Protein AF-A0A534PLS1-F1 (afdb_monomer)

Structure (mmCIF, N/CA/C/O backbone):
data_AF-A0A534PLS1-F1
#
_entry.id   AF-A0A534PLS1-F1
#
loop_
_atom_site.group_PDB
_atom_site.id
_atom_site.type_symbol
_atom_site.label_atom_id
_atom_site.label_alt_id
_atom_site.label_comp_id
_atom_site.label_asym_id
_atom_site.label_entity_id
_atom_site.label_seq_id
_atom_site.pdbx_PDB_ins_code
_atom_site.Cartn_x
_atom_site.Cartn_y
_atom_site.Cartn_z
_atom_site.occupancy
_atom_site.B_iso_or_equiv
_atom_site.auth_seq_id
_atom_site.auth_comp_id
_atom_site.auth_asym_id
_atom_site.auth_atom_id
_atom_site.pdbx_PDB_model_num
ATOM 1 N N . MET A 1 1 ? 37.770 -7.645 -29.535 1.00 69.25 1 MET A N 1
ATOM 2 C CA . MET A 1 1 ? 37.169 -6.326 -29.236 1.00 69.25 1 MET A CA 1
ATOM 3 C C . MET A 1 1 ? 35.668 -6.517 -29.175 1.00 69.25 1 MET A C 1
ATOM 5 O O . MET A 1 1 ? 35.104 -6.938 -30.174 1.00 69.25 1 MET A O 1
ATOM 9 N N . ALA A 1 2 ? 35.036 -6.312 -28.017 1.00 66.81 2 ALA A N 1
ATOM 10 C CA . ALA A 1 2 ? 33.577 -6.352 -27.946 1.00 66.81 2 ALA A CA 1
ATOM 11 C C . ALA A 1 2 ? 33.008 -5.154 -28.723 1.00 66.81 2 ALA A C 1
ATOM 13 O O . ALA A 1 2 ? 33.488 -4.031 -28.556 1.00 66.81 2 A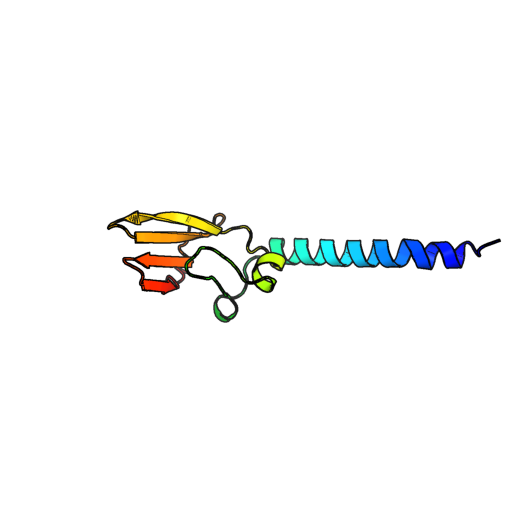LA A O 1
ATOM 14 N N . ASP A 1 3 ? 32.029 -5.400 -29.594 1.00 88.19 3 ASP A N 1
ATOM 15 C CA . ASP A 1 3 ? 31.369 -4.354 -30.374 1.00 88.19 3 ASP A CA 1
ATOM 16 C C . ASP A 1 3 ? 30.725 -3.337 -29.417 1.00 88.19 3 ASP A C 1
ATOM 18 O O . ASP A 1 3 ? 29.937 -3.690 -28.535 1.00 88.19 3 ASP A O 1
ATOM 22 N N . ARG A 1 4 ? 31.061 -2.054 -29.584 1.00 85.31 4 ARG A N 1
ATOM 23 C CA . ARG A 1 4 ? 30.526 -0.949 -28.775 1.00 85.31 4 ARG A CA 1
ATOM 24 C C . ARG A 1 4 ? 28.993 -0.930 -28.773 1.00 85.31 4 ARG A C 1
ATOM 26 O O . ARG A 1 4 ? 28.393 -0.560 -27.767 1.00 85.31 4 ARG A O 1
ATOM 33 N N . ARG A 1 5 ? 28.354 -1.337 -29.875 1.00 86.81 5 ARG A N 1
ATOM 34 C CA . ARG A 1 5 ? 26.892 -1.446 -29.986 1.00 86.81 5 ARG A CA 1
ATOM 35 C C . ARG A 1 5 ? 26.351 -2.565 -29.105 1.00 86.81 5 ARG A C 1
ATOM 37 O O . ARG A 1 5 ? 25.345 -2.369 -28.434 1.00 86.81 5 ARG A O 1
ATOM 44 N N . LEU A 1 6 ? 27.048 -3.699 -29.052 1.00 89.12 6 LEU A N 1
ATOM 45 C CA . LEU A 1 6 ? 26.678 -4.825 -28.200 1.00 89.12 6 LEU A CA 1
ATOM 46 C C . LEU A 1 6 ? 26.763 -4.444 -26.716 1.00 89.12 6 LEU A C 1
ATOM 48 O O . LEU A 1 6 ? 25.842 -4.729 -25.958 1.00 89.12 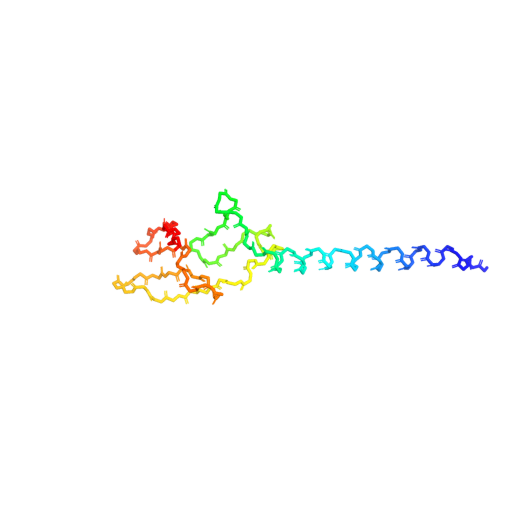6 LEU A O 1
ATOM 52 N N . LEU A 1 7 ? 27.815 -3.726 -26.313 1.00 88.31 7 LEU A N 1
ATOM 53 C CA . LEU A 1 7 ? 27.955 -3.228 -24.940 1.00 88.31 7 LEU A CA 1
ATOM 54 C C . LEU A 1 7 ? 26.845 -2.231 -24.571 1.00 88.31 7 LEU A C 1
ATOM 56 O O . LEU A 1 7 ? 26.286 -2.313 -23.480 1.00 88.31 7 LEU A O 1
ATOM 60 N N . LEU A 1 8 ? 26.471 -1.331 -25.486 1.00 87.50 8 LEU A N 1
ATOM 61 C CA . LEU A 1 8 ? 25.355 -0.404 -25.272 1.00 87.50 8 LEU A CA 1
ATOM 62 C C . LEU A 1 8 ? 24.018 -1.126 -25.099 1.00 87.50 8 LEU A C 1
ATOM 64 O O . LEU A 1 8 ? 23.210 -0.699 -24.284 1.00 87.50 8 LEU A O 1
ATOM 68 N N . VAL A 1 9 ? 23.783 -2.221 -25.819 1.00 90.25 9 VAL A N 1
ATOM 69 C CA . VAL A 1 9 ? 22.564 -3.017 -25.632 1.00 90.25 9 VAL A CA 1
ATOM 70 C C . VAL A 1 9 ? 22.608 -3.758 -24.298 1.00 90.25 9 VAL A C 1
ATOM 72 O O . VAL A 1 9 ? 21.657 -3.666 -23.531 1.00 90.25 9 VAL A O 1
ATOM 75 N N . ILE A 1 10 ? 23.716 -4.433 -23.978 1.00 91.69 10 ILE A N 1
ATOM 76 C CA . ILE A 1 10 ? 23.840 -5.243 -22.755 1.00 91.69 10 ILE A CA 1
ATOM 77 C C . ILE A 1 10 ? 23.713 -4.390 -21.492 1.00 91.69 10 ILE A C 1
ATOM 79 O O . ILE A 1 10 ? 23.073 -4.821 -20.540 1.00 91.69 10 ILE A O 1
ATOM 83 N N . PHE A 1 11 ? 24.295 -3.191 -21.470 1.00 90.81 11 PHE A N 1
ATOM 84 C CA . PHE A 1 11 ? 24.259 -2.331 -20.285 1.00 90.81 11 PHE A CA 1
ATOM 85 C C . PHE A 1 11 ? 23.160 -1.272 -20.347 1.00 90.81 11 PHE A C 1
ATOM 87 O O . PHE A 1 11 ? 22.511 -0.995 -19.342 1.00 90.81 11 PHE A O 1
ATOM 94 N N . GLY A 1 12 ? 22.909 -0.692 -21.518 1.00 90.19 12 GLY A N 1
ATOM 95 C CA . GLY A 1 12 ? 21.921 0.370 -21.681 1.00 90.19 12 GLY A CA 1
ATOM 96 C C . GLY A 1 12 ? 20.484 -0.135 -21.614 1.00 90.19 12 GLY A C 1
ATOM 97 O O . GLY A 1 12 ? 19.654 0.513 -20.980 1.00 90.19 12 GLY A O 1
ATOM 98 N N . LEU A 1 13 ? 20.180 -1.299 -22.203 1.00 90.94 13 LEU A N 1
ATOM 99 C CA . LEU A 1 13 ? 18.812 -1.824 -22.209 1.00 90.94 13 LEU A CA 1
ATOM 100 C C . LEU A 1 13 ? 18.308 -2.153 -20.790 1.00 90.94 13 LEU A C 1
ATOM 102 O O . LEU A 1 13 ? 17.215 -1.696 -20.456 1.00 90.94 13 LEU A O 1
ATOM 106 N N . PRO A 1 14 ? 19.061 -2.849 -19.913 1.00 91.50 14 PRO A N 1
ATOM 107 C CA . PRO A 1 14 ? 18.598 -3.113 -18.550 1.00 91.50 14 PRO A CA 1
ATOM 108 C C . PRO A 1 14 ? 18.423 -1.842 -17.719 1.00 91.50 14 PRO A C 1
ATOM 110 O O . PRO A 1 14 ? 17.433 -1.723 -17.004 1.00 91.50 14 PRO A O 1
ATOM 113 N N . ILE A 1 15 ? 19.338 -0.872 -17.840 1.00 91.81 15 ILE A N 1
ATOM 114 C CA . ILE A 1 15 ? 19.241 0.412 -17.127 1.00 91.81 15 ILE A CA 1
ATOM 115 C C . ILE A 1 15 ? 18.004 1.185 -17.589 1.00 91.81 15 ILE A C 1
ATOM 117 O O . ILE A 1 15 ? 17.266 1.727 -16.766 1.00 91.81 15 ILE A O 1
ATOM 121 N N . PHE A 1 16 ? 17.740 1.203 -18.896 1.00 91.12 16 PHE A N 1
ATOM 122 C CA . PHE A 1 16 ? 16.559 1.850 -19.456 1.00 91.12 16 PHE A CA 1
ATOM 123 C C . PHE A 1 16 ? 15.261 1.186 -18.977 1.00 91.12 16 PHE A C 1
ATOM 125 O O . PHE A 1 16 ? 14.356 1.872 -18.503 1.00 91.12 16 PHE A O 1
ATOM 132 N N . LEU A 1 17 ? 15.184 -0.148 -19.023 1.00 89.44 17 LEU A N 1
ATOM 133 C CA . LEU A 1 17 ? 14.028 -0.900 -18.526 1.00 89.44 17 LEU A CA 1
ATOM 134 C C . LEU A 1 17 ? 13.816 -0.698 -17.019 1.00 89.44 17 LEU A C 1
ATOM 136 O O . LEU A 1 17 ? 12.681 -0.522 -16.570 1.00 89.44 17 LEU A O 1
ATOM 140 N N . PHE A 1 18 ? 14.896 -0.660 -16.238 1.00 88.12 18 PHE A N 1
ATOM 141 C CA . PHE A 1 18 ? 14.845 -0.340 -14.814 1.00 88.12 18 PHE A CA 1
ATOM 142 C C . PHE A 1 18 ? 14.299 1.077 -14.577 1.00 88.12 18 PHE A C 1
ATOM 144 O O . PHE A 1 18 ? 13.384 1.257 -13.774 1.00 88.12 18 PHE A O 1
ATOM 151 N N . GLY A 1 19 ? 14.784 2.067 -15.333 1.00 88.31 19 GLY A N 1
ATOM 152 C CA . GLY A 1 19 ? 14.299 3.446 -15.277 1.00 88.31 19 GLY A CA 1
ATOM 153 C C . GLY A 1 19 ? 12.807 3.573 -15.603 1.00 88.31 19 GLY A C 1
ATOM 154 O O . GLY A 1 19 ? 12.078 4.237 -14.869 1.00 88.31 19 GLY A O 1
ATOM 155 N N . LEU A 1 20 ? 12.323 2.882 -16.641 1.00 84.50 20 LEU A N 1
ATOM 156 C CA . LEU A 1 20 ? 10.895 2.844 -16.982 1.00 84.50 20 LEU A CA 1
ATOM 157 C C . LEU A 1 20 ? 10.045 2.208 -15.875 1.00 84.50 20 LEU A C 1
ATOM 159 O O . LEU A 1 20 ? 8.958 2.698 -15.565 1.00 84.50 20 LEU A O 1
ATOM 163 N N . SER A 1 21 ? 10.548 1.144 -15.250 1.00 76.38 21 SER A N 1
ATOM 164 C CA . SER A 1 21 ? 9.873 0.460 -14.142 1.00 76.38 21 SER A CA 1
ATOM 165 C C . SER A 1 21 ? 9.744 1.378 -12.923 1.00 76.38 21 SER A C 1
ATOM 167 O O . SER A 1 21 ? 8.661 1.509 -12.350 1.00 76.38 21 SER A O 1
ATOM 169 N N . ALA A 1 22 ? 10.828 2.077 -12.571 1.00 74.62 22 ALA A N 1
ATOM 170 C CA . ALA A 1 22 ? 10.841 3.058 -11.492 1.00 74.62 22 ALA A CA 1
ATOM 171 C C . ALA A 1 22 ? 9.908 4.244 -11.789 1.00 74.62 22 ALA A C 1
ATOM 173 O O . ALA A 1 22 ? 9.107 4.624 -10.937 1.00 74.62 22 ALA A O 1
ATOM 174 N N . ALA A 1 23 ? 9.936 4.780 -13.014 1.00 75.88 23 ALA A N 1
ATOM 175 C CA . ALA A 1 23 ? 9.036 5.851 -13.438 1.00 75.88 23 ALA A CA 1
ATOM 176 C C . ALA A 1 23 ? 7.564 5.427 -13.355 1.00 75.88 23 ALA A C 1
ATOM 178 O O . ALA A 1 23 ? 6.724 6.202 -12.900 1.00 75.88 23 ALA A O 1
ATOM 179 N N . ARG A 1 24 ? 7.241 4.181 -13.726 1.00 70.62 24 ARG A N 1
ATOM 180 C CA . ARG A 1 24 ? 5.880 3.652 -13.614 1.00 70.62 24 ARG A CA 1
ATOM 181 C C . ARG A 1 24 ? 5.442 3.490 -12.159 1.00 70.62 24 ARG A C 1
ATOM 183 O O . ARG A 1 24 ? 4.297 3.806 -11.852 1.00 70.62 24 ARG A O 1
ATOM 190 N N . ALA A 1 25 ? 6.332 3.051 -11.271 1.00 65.81 25 ALA A N 1
ATOM 191 C CA . ALA A 1 25 ? 6.058 2.978 -9.836 1.00 65.81 25 ALA A CA 1
ATOM 192 C C . ALA A 1 25 ? 5.795 4.371 -9.237 1.00 65.81 25 ALA A C 1
ATOM 194 O O . ALA A 1 25 ? 4.805 4.562 -8.534 1.00 65.81 25 ALA A O 1
ATOM 195 N N . VAL A 1 26 ? 6.615 5.369 -9.589 1.00 66.19 26 VAL A N 1
ATOM 196 C CA . VAL A 1 26 ? 6.410 6.771 -9.184 1.00 66.19 26 VAL A CA 1
ATOM 197 C C . VAL A 1 26 ? 5.097 7.315 -9.741 1.00 66.19 26 VAL A C 1
ATOM 199 O O . VAL A 1 26 ? 4.332 7.936 -9.012 1.00 66.19 26 VAL A O 1
ATOM 202 N N . GLN A 1 27 ? 4.795 7.039 -11.008 1.00 68.38 27 GLN A N 1
ATOM 203 C CA . GLN A 1 27 ? 3.545 7.440 -11.643 1.00 68.38 27 GLN A CA 1
ATOM 204 C C . GLN A 1 27 ? 2.328 6.820 -10.935 1.00 68.38 27 GLN A C 1
ATOM 206 O O . GLN A 1 27 ? 1.343 7.511 -10.700 1.00 68.38 27 GLN A O 1
ATOM 211 N N . LEU A 1 28 ? 2.384 5.538 -10.564 1.00 62.09 28 LEU A N 1
ATOM 212 C CA . LEU A 1 28 ? 1.315 4.870 -9.815 1.00 62.09 28 LEU A CA 1
ATOM 213 C C . LEU A 1 28 ? 1.151 5.465 -8.410 1.00 62.09 28 LEU A C 1
ATOM 215 O O . LEU A 1 28 ? 0.028 5.730 -7.992 1.00 62.09 28 LEU A O 1
ATOM 219 N N . ALA A 1 29 ? 2.257 5.759 -7.724 1.00 58.84 29 ALA A N 1
ATOM 220 C CA . ALA A 1 29 ? 2.232 6.442 -6.434 1.00 58.84 29 ALA A CA 1
ATOM 221 C C . ALA A 1 29 ? 1.709 7.892 -6.527 1.00 58.84 29 ALA A C 1
ATOM 223 O O . ALA A 1 29 ? 1.102 8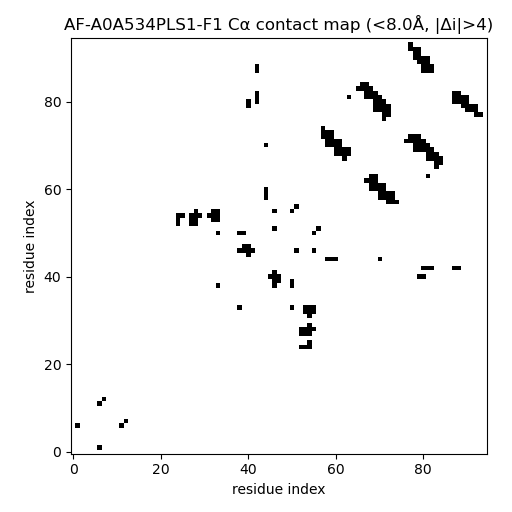.390 -5.575 1.00 58.84 29 ALA A O 1
ATOM 224 N N . ALA A 1 30 ? 1.933 8.568 -7.660 1.00 56.97 30 ALA A N 1
ATOM 225 C CA . ALA A 1 30 ? 1.503 9.942 -7.913 1.00 56.97 30 ALA A CA 1
ATOM 226 C C . ALA A 1 30 ? 0.032 10.049 -8.341 1.00 56.97 30 ALA A C 1
ATOM 228 O O . ALA A 1 30 ? -0.656 10.960 -7.892 1.00 56.97 30 ALA A O 1
ATOM 229 N N . HIS A 1 31 ? -0.464 9.128 -9.176 1.00 60.53 31 HIS A N 1
ATOM 230 C CA . HIS A 1 31 ? -1.864 9.140 -9.624 1.00 60.53 31 HIS A CA 1
ATOM 231 C C . HIS A 1 31 ? -2.858 8.682 -8.568 1.00 60.53 31 HIS A C 1
ATOM 233 O O . HIS A 1 31 ? -4.051 8.863 -8.776 1.00 60.53 31 HIS A O 1
ATOM 239 N N . GLY A 1 32 ? -2.366 8.189 -7.433 1.00 56.69 32 GLY A N 1
ATOM 240 C CA . GLY A 1 32 ? -3.169 8.064 -6.237 1.00 56.69 32 GLY A CA 1
ATOM 241 C C . GLY A 1 32 ? -4.117 6.876 -6.291 1.00 56.69 32 GLY A C 1
ATOM 242 O O . GLY A 1 32 ? -4.981 6.753 -7.148 1.00 56.69 32 GLY A O 1
ATOM 243 N N . GLU A 1 33 ? -3.961 6.049 -5.271 1.00 59.25 33 GLU A N 1
ATOM 244 C CA . GLU A 1 33 ? -4.965 5.123 -4.772 1.00 59.25 33 GLU A CA 1
ATOM 245 C C . GLU A 1 33 ? -5.246 3.894 -5.640 1.00 59.25 33 GLU A C 1
ATOM 247 O O . GLU A 1 33 ? -5.853 3.909 -6.709 1.00 59.25 33 GLU A O 1
ATOM 252 N N . VAL A 1 34 ? -4.851 2.753 -5.079 1.00 60.25 34 VAL A N 1
ATOM 253 C CA . VAL A 1 34 ? -5.417 1.464 -5.457 1.00 60.25 34 VAL A CA 1
ATOM 254 C C . VAL A 1 34 ? -6.941 1.548 -5.295 1.00 60.25 34 VAL A C 1
ATOM 256 O O . VAL A 1 34 ? -7.399 1.914 -4.206 1.00 60.25 34 VAL A O 1
ATOM 259 N N . PRO A 1 35 ? -7.723 1.218 -6.344 1.00 61.22 35 PRO A N 1
ATOM 260 C CA . PRO A 1 35 ? -9.176 1.227 -6.271 1.00 61.22 35 PRO A CA 1
ATOM 261 C C . PRO A 1 35 ? -9.664 0.412 -5.071 1.00 61.22 35 PRO A C 1
ATOM 263 O O . PRO A 1 35 ? -9.113 -0.662 -4.831 1.00 61.22 35 PRO A O 1
ATOM 266 N N . PRO A 1 36 ? -10.716 0.842 -4.355 1.00 61.44 36 PRO A N 1
ATOM 267 C CA . PRO A 1 36 ? -11.178 0.168 -3.139 1.00 61.44 36 PRO A CA 1
ATOM 268 C C . PRO A 1 36 ? -11.468 -1.325 -3.324 1.00 61.44 36 PRO A C 1
ATOM 270 O O . PRO A 1 36 ? -11.173 -2.122 -2.445 1.00 61.44 36 PRO A O 1
ATOM 273 N N . ALA A 1 37 ? -11.991 -1.709 -4.491 1.00 61.53 37 ALA A N 1
ATOM 274 C CA . ALA A 1 37 ? -12.284 -3.100 -4.838 1.00 61.53 37 ALA A CA 1
ATOM 275 C C . ALA A 1 37 ? -11.031 -3.972 -5.056 1.00 61.53 37 ALA A C 1
ATOM 277 O O . ALA A 1 37 ? -11.129 -5.193 -5.077 1.00 61.53 37 ALA A O 1
ATOM 278 N N . LEU A 1 38 ? -9.869 -3.348 -5.257 1.00 57.56 38 LEU A N 1
ATOM 279 C CA . LEU A 1 38 ? -8.575 -4.002 -5.460 1.00 57.56 38 LEU A CA 1
ATOM 280 C C . LEU A 1 38 ? -7.640 -3.810 -4.260 1.00 57.56 38 LEU A C 1
ATOM 282 O O . LEU A 1 38 ? -6.467 -4.178 -4.342 1.00 57.56 38 LEU A O 1
ATOM 286 N N . ARG A 1 39 ? -8.142 -3.202 -3.180 1.00 65.00 39 ARG A N 1
ATOM 287 C CA . ARG A 1 39 ? -7.404 -3.056 -1.932 1.00 65.00 39 ARG A CA 1
ATOM 288 C C . ARG A 1 39 ? -7.369 -4.383 -1.204 1.00 65.00 39 ARG A C 1
ATOM 290 O O . ARG A 1 39 ? -8.404 -4.994 -0.956 1.00 65.00 39 ARG A O 1
ATOM 297 N N . ASP A 1 40 ? -6.167 -4.775 -0.827 1.00 66.12 40 ASP A N 1
ATOM 298 C CA . ASP A 1 40 ? -5.886 -5.966 -0.044 1.00 66.12 40 ASP A CA 1
ATOM 299 C C . ASP A 1 40 ? -5.089 -5.530 1.189 1.00 66.12 40 ASP A C 1
ATOM 301 O O . ASP A 1 40 ? -3.872 -5.724 1.304 1.00 66.12 40 ASP A O 1
ATOM 305 N N . LEU A 1 41 ? -5.798 -4.822 2.076 1.00 68.38 41 LEU A N 1
ATOM 306 C CA . LEU A 1 41 ? -5.302 -4.427 3.387 1.00 68.38 41 LEU A CA 1
ATOM 307 C C . LEU A 1 41 ? -5.618 -5.516 4.396 1.00 68.38 41 LEU A C 1
ATOM 309 O O . LEU A 1 41 ? -6.770 -5.736 4.773 1.00 68.38 41 LEU A O 1
ATOM 313 N N . ASN A 1 42 ? -4.560 -6.130 4.905 1.00 68.69 42 ASN A N 1
ATOM 314 C CA . ASN A 1 42 ? -4.663 -7.016 6.044 1.00 68.69 42 ASN A CA 1
ATOM 315 C C . ASN A 1 42 ? -4.912 -6.214 7.325 1.00 68.69 42 ASN A C 1
ATOM 317 O O . ASN A 1 42 ? -4.463 -5.078 7.498 1.00 68.69 42 ASN A O 1
ATOM 321 N N . CYS A 1 43 ? -5.534 -6.879 8.288 1.00 66.88 43 CYS A N 1
ATOM 322 C CA . CYS A 1 43 ? -5.861 -6.377 9.628 1.00 66.88 43 CYS A CA 1
ATOM 323 C C . CYS A 1 43 ? -4.645 -6.046 10.510 1.00 66.88 43 CYS A C 1
ATOM 325 O O . CYS A 1 43 ? -4.787 -5.616 11.659 1.00 66.88 43 CYS A O 1
ATOM 327 N N . ASP A 1 44 ? -3.456 -6.251 9.952 1.00 62.75 44 ASP A N 1
ATOM 328 C CA . ASP A 1 44 ? -2.152 -6.030 10.558 1.00 62.75 44 ASP A CA 1
ATOM 329 C C . ASP A 1 44 ? -1.476 -4.765 10.001 1.00 62.75 44 ASP A C 1
ATOM 331 O O . ASP A 1 44 ? -0.326 -4.483 10.329 1.00 62.75 44 ASP A O 1
ATOM 335 N N . GLY A 1 45 ? -2.148 -4.030 9.107 1.00 61.06 45 GLY A N 1
ATOM 336 C CA . GLY A 1 45 ? -1.578 -2.867 8.417 1.00 61.06 45 GLY A CA 1
ATOM 337 C C . GLY A 1 45 ? -0.651 -3.240 7.263 1.00 61.06 45 GLY A C 1
ATOM 338 O O . GLY A 1 45 ? 0.076 -2.388 6.760 1.00 61.06 45 GLY A O 1
ATOM 339 N N . LYS A 1 46 ? -0.656 -4.511 6.847 1.00 64.75 46 LYS A N 1
ATOM 340 C CA . LYS A 1 46 ? 0.139 -5.005 5.721 1.00 64.75 46 LYS A CA 1
ATOM 341 C C . LYS A 1 46 ? -0.676 -4.946 4.441 1.00 64.75 46 LYS A C 1
ATOM 343 O O . LYS A 1 46 ? -1.810 -5.414 4.410 1.00 64.75 46 LYS A O 1
ATOM 348 N N . VAL A 1 47 ? -0.057 -4.433 3.391 1.00 67.62 47 VAL A N 1
ATOM 349 C CA . VAL A 1 47 ? -0.616 -4.379 2.041 1.00 67.62 47 VAL A CA 1
ATOM 350 C C . VAL A 1 47 ? -0.057 -5.521 1.195 1.00 67.62 47 VAL A C 1
ATOM 352 O O . VAL A 1 47 ? 1.072 -5.968 1.425 1.00 67.62 47 VAL A O 1
ATOM 355 N N . SER A 1 48 ? -0.815 -5.990 0.204 1.00 68.31 48 SER A N 1
ATOM 356 C CA . SER A 1 48 ? -0.273 -6.900 -0.813 1.00 68.31 48 SER A CA 1
ATOM 357 C C . SER A 1 48 ? 0.919 -6.268 -1.549 1.00 68.31 48 SER A C 1
ATOM 359 O O . SER A 1 48 ? 1.052 -5.044 -1.628 1.00 68.31 48 SER A O 1
ATOM 361 N N . ALA A 1 49 ? 1.782 -7.091 -2.154 1.00 65.38 49 ALA A N 1
ATOM 362 C CA . ALA A 1 49 ? 2.903 -6.591 -2.959 1.00 65.38 49 ALA A CA 1
ATOM 363 C C . ALA A 1 49 ? 2.436 -5.664 -4.101 1.00 65.38 49 ALA A C 1
ATOM 365 O O . ALA A 1 49 ? 3.125 -4.710 -4.459 1.00 65.38 49 ALA A O 1
ATOM 366 N N . VAL A 1 50 ? 1.240 -5.917 -4.641 1.00 64.06 50 VAL A N 1
ATOM 367 C CA . VAL A 1 50 ? 0.619 -5.106 -5.697 1.00 64.06 50 VAL A CA 1
ATOM 368 C C . VAL A 1 50 ? 0.241 -3.720 -5.181 1.00 64.06 50 VAL A C 1
ATOM 370 O O . VAL A 1 50 ? 0.468 -2.727 -5.871 1.00 64.06 50 VAL A O 1
ATOM 373 N N . GLU A 1 51 ? -0.317 -3.642 -3.977 1.00 67.19 51 GLU A N 1
ATOM 374 C CA . GLU A 1 51 ? -0.690 -2.376 -3.354 1.00 67.19 51 GLU A CA 1
ATOM 375 C C . GLU A 1 51 ? 0.548 -1.605 -2.881 1.00 67.19 51 GLU A C 1
ATOM 377 O O . GLU A 1 51 ? 0.632 -0.400 -3.109 1.00 67.19 51 GLU A O 1
ATOM 382 N N . TRP A 1 52 ? 1.583 -2.296 -2.394 1.00 67.12 52 TRP A N 1
ATOM 383 C CA . TRP A 1 52 ? 2.889 -1.702 -2.088 1.00 67.12 52 TRP A CA 1
ATOM 384 C C . TRP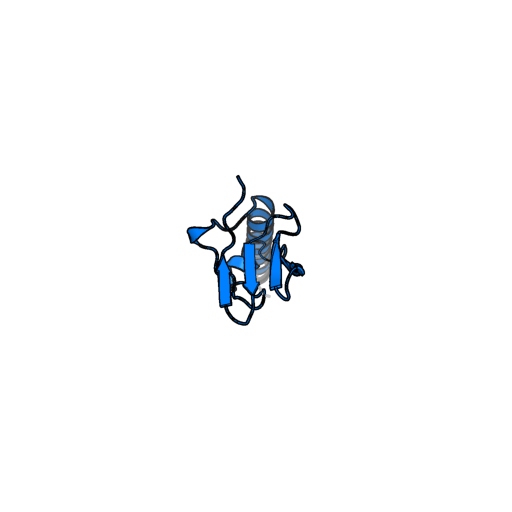 A 1 52 ? 3.536 -1.033 -3.314 1.00 67.12 52 TRP A C 1
ATOM 386 O O . TRP A 1 52 ? 3.911 0.138 -3.261 1.00 67.12 52 TRP A O 1
ATOM 396 N N . LEU A 1 53 ? 3.577 -1.734 -4.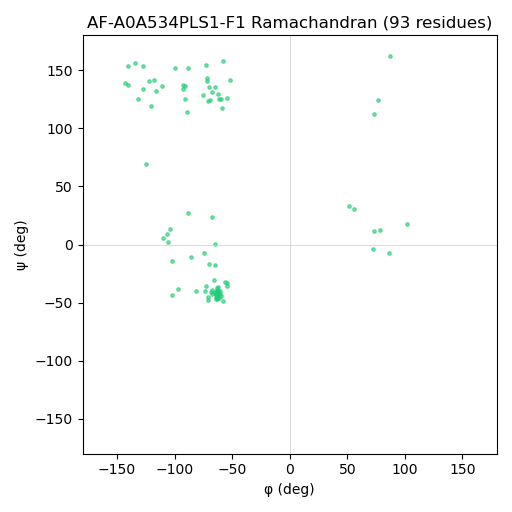455 1.00 60.69 53 LEU A N 1
ATOM 397 C CA . LEU A 1 53 ? 4.118 -1.226 -5.727 1.00 60.69 53 LEU A CA 1
ATOM 398 C C . LEU A 1 53 ? 3.320 -0.053 -6.320 1.00 60.69 53 LEU A C 1
ATOM 400 O O . LEU A 1 53 ? 3.823 0.658 -7.189 1.00 60.69 53 LEU A O 1
ATOM 404 N N . ARG A 1 54 ? 2.075 0.145 -5.875 1.00 63.41 54 ARG A N 1
ATOM 405 C CA . ARG A 1 54 ? 1.162 1.190 -6.359 1.00 63.41 54 ARG A CA 1
ATOM 406 C C . ARG A 1 54 ? 1.014 2.372 -5.403 1.00 63.41 54 ARG A C 1
ATOM 408 O O . ARG A 1 54 ? 0.129 3.196 -5.600 1.00 63.41 54 ARG A O 1
ATOM 415 N N . GLY A 1 55 ? 1.885 2.480 -4.399 1.00 56.66 55 GLY A N 1
ATOM 416 C CA . GLY A 1 55 ? 1.868 3.589 -3.442 1.00 56.66 55 GLY A CA 1
ATOM 417 C C . GLY A 1 55 ? 1.246 3.252 -2.086 1.00 56.66 55 GLY A C 1
ATOM 418 O O . GLY A 1 55 ? 0.951 4.160 -1.317 1.00 56.66 55 GLY A O 1
ATOM 419 N N . GLY A 1 56 ? 1.102 1.968 -1.741 1.00 57.81 56 GLY A N 1
ATOM 420 C CA . GLY A 1 56 ? 0.626 1.478 -0.439 1.00 57.81 56 GLY A CA 1
ATOM 421 C C . GLY A 1 56 ? 1.571 1.739 0.743 1.00 57.81 56 GLY A C 1
ATOM 422 O O . GLY A 1 56 ? 1.527 1.029 1.740 1.00 57.81 56 GLY A O 1
ATOM 423 N N . ILE A 1 57 ? 2.442 2.743 0.630 1.00 57.53 57 ILE A N 1
ATOM 424 C CA . ILE A 1 57 ? 3.346 3.226 1.683 1.00 57.53 57 ILE A CA 1
ATOM 425 C C . ILE A 1 57 ? 2.625 4.261 2.575 1.00 57.53 57 ILE A C 1
ATOM 427 O O . ILE A 1 57 ? 3.094 4.595 3.660 1.00 57.53 57 ILE A O 1
ATOM 431 N N . ASP A 1 58 ? 1.440 4.727 2.169 1.00 68.69 58 ASP A N 1
ATOM 432 C CA . ASP A 1 58 ? 0.688 5.785 2.850 1.00 68.69 58 ASP A CA 1
ATOM 433 C C . ASP A 1 58 ? -0.255 5.274 3.959 1.00 68.69 58 ASP A C 1
ATOM 435 O O . ASP A 1 58 ? -1.250 5.930 4.249 1.00 68.69 58 ASP A O 1
ATOM 439 N N . PHE A 1 59 ? 0.017 4.139 4.610 1.00 71.12 59 PHE A N 1
ATOM 440 C CA . PHE A 1 59 ? -0.829 3.627 5.699 1.00 71.12 59 PHE A CA 1
ATOM 441 C C . PHE A 1 59 ? -0.140 3.699 7.053 1.00 71.12 59 PHE A C 1
ATOM 443 O O . PHE A 1 59 ? 1.025 3.333 7.203 1.00 71.12 59 PHE A O 1
ATOM 450 N N . ARG A 1 60 ? -0.880 4.135 8.073 1.00 75.81 60 ARG A N 1
ATOM 451 C CA . ARG A 1 60 ? -0.426 4.111 9.467 1.00 75.81 60 ARG A CA 1
ATOM 452 C C . ARG A 1 60 ? -1.510 3.573 10.381 1.00 75.81 60 ARG A C 1
ATOM 454 O O . ARG A 1 60 ? -2.690 3.643 10.068 1.00 75.81 60 ARG A O 1
ATOM 461 N N . LEU A 1 61 ? -1.083 3.058 11.528 1.00 79.75 61 LEU A N 1
ATOM 462 C CA . LEU A 1 61 ? -1.957 2.633 12.615 1.00 79.75 61 LEU A CA 1
ATOM 463 C C . LEU A 1 61 ? -2.143 3.792 13.599 1.00 79.75 61 LEU A C 1
ATOM 465 O O . LEU A 1 61 ? -1.175 4.475 13.942 1.00 79.75 61 LEU A O 1
ATOM 469 N N . ARG A 1 62 ? -3.370 4.006 14.072 1.00 84.62 62 ARG A N 1
ATOM 470 C CA . ARG A 1 62 ? -3.669 4.883 15.213 1.00 84.62 62 ARG A CA 1
ATOM 471 C C . ARG A 1 62 ? -4.754 4.267 16.104 1.00 84.62 62 ARG A C 1
ATOM 473 O O . ARG A 1 62 ? -5.548 3.463 15.618 1.00 84.62 62 ARG A O 1
ATOM 480 N N . PRO A 1 63 ? -4.794 4.592 17.405 1.00 85.12 63 PRO A N 1
ATOM 481 C CA . PRO A 1 63 ? -5.894 4.176 18.271 1.00 85.12 63 PRO A CA 1
ATOM 482 C C . PRO A 1 63 ? -7.208 4.839 17.829 1.00 85.12 63 PRO A C 1
ATOM 484 O O . PRO A 1 63 ? -7.224 6.037 17.554 1.00 85.12 63 PRO A O 1
ATOM 487 N N . ALA A 1 64 ? -8.297 4.067 17.781 1.00 80.00 64 ALA A N 1
ATOM 488 C CA . ALA A 1 64 ? -9.622 4.516 17.328 1.00 80.00 64 ALA A CA 1
ATOM 489 C C . ALA A 1 64 ? -10.643 4.692 18.479 1.00 80.00 64 ALA A C 1
ATOM 491 O O . ALA A 1 64 ? -11.823 4.915 18.231 1.00 80.00 64 ALA A O 1
ATOM 492 N N . GLY A 1 65 ? -10.192 4.606 19.738 1.00 78.25 65 GLY A N 1
ATOM 493 C CA . GLY A 1 65 ? -11.061 4.588 20.925 1.00 78.25 65 GLY A CA 1
ATOM 494 C C . GLY A 1 65 ? -11.537 3.175 21.288 1.00 78.25 65 GLY A C 1
ATOM 495 O O . GLY A 1 65 ? -11.398 2.254 20.493 1.00 78.25 65 GLY A O 1
ATOM 496 N N . GLU A 1 66 ? -12.020 2.979 22.520 1.00 81.88 66 GLU A N 1
ATOM 497 C CA . GLU A 1 66 ? -12.613 1.711 23.013 1.00 81.88 66 GLU A CA 1
ATOM 498 C C . GLU A 1 66 ? -11.767 0.434 22.796 1.00 81.88 66 GLU A C 1
ATOM 500 O O . GLU A 1 66 ? -12.285 -0.658 22.573 1.00 81.88 66 GLU A O 1
ATOM 505 N N . GLY A 1 67 ? -10.435 0.550 22.848 1.00 81.50 67 GLY A N 1
ATOM 506 C CA . GLY A 1 67 ? -9.534 -0.587 22.604 1.00 81.50 67 GLY A CA 1
ATOM 507 C C . GLY A 1 67 ? -9.437 -1.008 21.131 1.00 81.50 67 GLY A C 1
ATOM 508 O O . GLY A 1 67 ? -8.867 -2.056 20.824 1.00 81.50 67 GLY A O 1
ATOM 509 N N . CYS A 1 68 ? -9.964 -0.194 20.217 1.00 84.00 68 CYS A N 1
ATOM 510 C CA . CYS A 1 68 ? -9.841 -0.377 18.782 1.00 84.00 68 CYS A CA 1
ATOM 511 C C . CYS A 1 68 ? -8.581 0.299 18.221 1.00 84.00 68 CYS A C 1
ATOM 513 O O . CYS A 1 68 ? -8.102 1.325 18.715 1.00 84.00 68 CYS A O 1
ATOM 515 N N . GLN A 1 69 ? -8.071 -0.263 17.131 1.00 85.31 69 GLN A N 1
ATOM 516 C CA . GLN A 1 69 ? -7.030 0.318 16.290 1.00 85.31 69 GLN A CA 1
ATOM 517 C C . GLN A 1 69 ? -7.601 0.548 14.898 1.00 85.31 69 GLN A C 1
ATOM 519 O O . GLN A 1 69 ? -8.348 -0.285 14.392 1.00 85.31 69 GLN A O 1
ATOM 524 N N . GLU A 1 70 ? -7.230 1.645 14.256 1.00 84.75 70 GLU A N 1
ATOM 525 C CA . GLU A 1 70 ? -7.555 1.871 12.856 1.00 84.75 70 GLU A CA 1
ATOM 526 C C . GLU A 1 70 ? -6.302 2.086 12.020 1.00 84.75 70 GLU A C 1
ATOM 528 O O . GLU A 1 70 ? -5.337 2.731 12.436 1.00 84.75 70 GLU A O 1
ATOM 533 N N . ILE A 1 71 ? -6.331 1.513 10.824 1.00 81.12 71 ILE A N 1
ATOM 534 C CA . ILE A 1 71 ? -5.368 1.774 9.767 1.00 81.12 71 ILE A CA 1
ATOM 535 C C . ILE A 1 71 ? -5.954 2.912 8.946 1.00 81.12 71 ILE A C 1
ATOM 537 O O . ILE A 1 71 ? -7.085 2.800 8.476 1.00 81.12 71 ILE A O 1
ATOM 541 N N . TYR A 1 72 ? -5.208 3.995 8.775 1.00 79.75 72 TYR A N 1
ATOM 542 C CA . TYR A 1 72 ? -5.658 5.190 8.072 1.00 79.75 72 TYR A CA 1
ATOM 543 C C . TYR A 1 72 ? -4.666 5.603 6.986 1.00 79.75 72 TYR A C 1
ATOM 545 O O . TYR A 1 72 ? -3.466 5.328 7.074 1.00 79.75 72 TYR A O 1
ATOM 553 N N . PHE A 1 73 ? -5.185 6.292 5.974 1.00 77.00 73 PHE A N 1
ATOM 554 C CA . PHE A 1 73 ? -4.395 6.931 4.931 1.00 77.00 73 PHE A CA 1
ATOM 555 C C . PHE A 1 73 ? -3.660 8.138 5.498 1.00 77.00 73 PHE A C 1
ATOM 557 O O . PHE A 1 73 ? -4.284 9.075 5.986 1.00 77.00 73 PHE A O 1
ATOM 564 N N . VAL A 1 74 ? -2.340 8.173 5.380 1.00 75.81 74 VAL A N 1
ATOM 565 C CA . VAL A 1 74 ? -1.514 9.300 5.825 1.00 75.81 74 VAL A CA 1
ATOM 566 C C . VAL A 1 74 ? -1.848 10.565 5.039 1.00 75.81 74 VAL A C 1
ATOM 568 O O . VAL A 1 74 ? -1.896 11.642 5.624 1.00 75.81 74 VA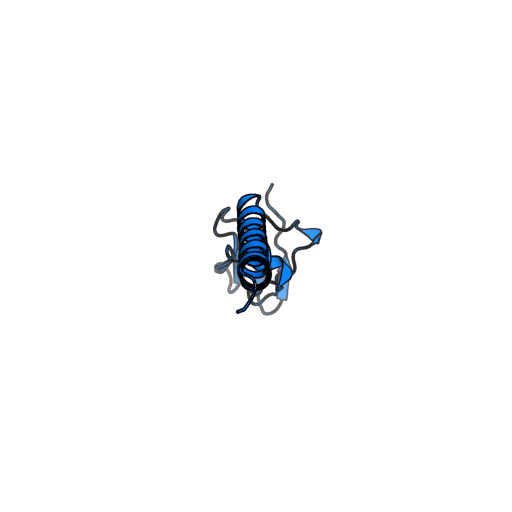L A O 1
ATOM 571 N N . LYS A 1 75 ? -2.125 10.438 3.735 1.00 72.44 75 LYS A N 1
ATOM 572 C CA . LYS A 1 75 ? -2.453 11.582 2.872 1.00 72.44 75 LYS A CA 1
ATOM 573 C C . LYS A 1 75 ? -3.823 12.192 3.163 1.00 72.44 75 LYS A C 1
ATOM 575 O O . LYS A 1 75 ? -3.932 13.410 3.215 1.00 72.44 75 LYS A O 1
ATOM 580 N N . THR A 1 76 ? -4.859 11.370 3.326 1.00 74.06 76 THR A N 1
ATOM 581 C CA . THR A 1 76 ? -6.250 11.854 3.446 1.00 74.06 76 THR A CA 1
ATOM 582 C C . THR A 1 76 ? -6.764 11.851 4.885 1.00 74.06 76 THR A C 1
ATOM 584 O O . THR A 1 76 ? -7.796 12.445 5.177 1.00 74.06 76 THR A O 1
ATOM 587 N N . GLY A 1 77 ? -6.077 11.172 5.807 1.00 77.50 77 GLY A N 1
ATOM 588 C CA . GLY A 1 77 ? -6.515 10.981 7.191 1.00 77.50 77 GLY A CA 1
ATOM 589 C C . GLY A 1 77 ? -7.691 10.011 7.357 1.00 77.50 77 GLY A C 1
ATOM 590 O O . GLY A 1 77 ? -8.084 9.735 8.498 1.00 77.50 77 GLY A O 1
ATOM 591 N N . ALA A 1 78 ? -8.244 9.498 6.252 1.00 77.75 78 ALA A N 1
ATOM 592 C CA . ALA A 1 78 ? -9.404 8.619 6.239 1.00 77.75 78 ALA A CA 1
ATOM 593 C C . ALA A 1 78 ? -9.057 7.227 6.775 1.00 77.75 78 ALA A C 1
ATOM 595 O O . ALA A 1 78 ? -7.968 6.705 6.531 1.00 77.75 78 ALA A O 1
ATOM 596 N N . ALA A 1 79 ? -9.993 6.615 7.496 1.00 80.56 79 ALA A N 1
ATOM 597 C CA . ALA A 1 79 ? -9.851 5.235 7.934 1.00 80.56 79 ALA A CA 1
ATOM 598 C C . ALA A 1 79 ? -9.966 4.289 6.728 1.00 80.56 79 ALA A C 1
ATOM 600 O O . ALA A 1 79 ? -10.840 4.449 5.878 1.00 80.56 79 ALA A O 1
ATOM 601 N N . ALA A 1 80 ? -9.076 3.305 6.664 1.00 77.62 80 ALA A N 1
ATOM 602 C CA . ALA A 1 80 ? -9.074 2.221 5.689 1.00 77.62 80 ALA A CA 1
ATOM 603 C C . ALA A 1 80 ? -9.624 0.930 6.308 1.00 77.62 80 ALA A C 1
ATOM 605 O O . ALA A 1 80 ? -10.428 0.232 5.697 1.00 77.62 80 ALA A O 1
ATOM 606 N N . VAL A 1 81 ? -9.209 0.621 7.538 1.00 79.62 81 VAL A N 1
ATO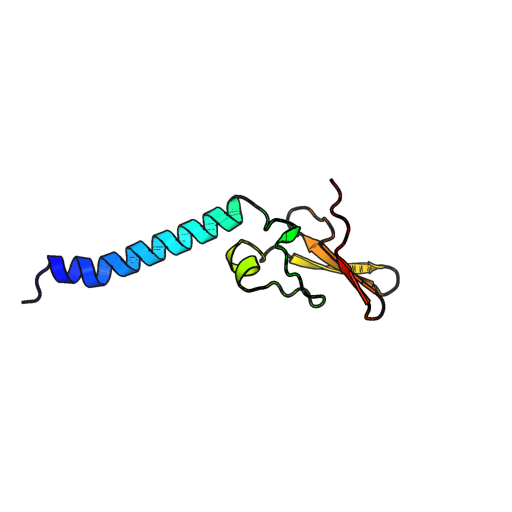M 607 C CA . VAL A 1 81 ? -9.595 -0.587 8.279 1.00 79.62 81 VAL A CA 1
ATOM 608 C C . VAL A 1 81 ? -9.740 -0.230 9.751 1.00 79.62 81 VAL A C 1
ATOM 610 O O . VAL A 1 81 ? -8.899 0.481 10.292 1.00 79.62 81 VAL A O 1
ATOM 613 N N . VAL A 1 82 ? -10.762 -0.767 10.412 1.00 83.38 82 VAL A N 1
ATOM 614 C CA . VAL A 1 82 ? -10.939 -0.691 11.866 1.00 83.38 82 VAL A CA 1
ATOM 615 C C . VAL A 1 82 ? -10.864 -2.097 12.450 1.00 83.38 82 VAL A C 1
ATOM 617 O O . VAL A 1 82 ? -11.511 -3.030 11.967 1.00 83.38 82 VAL A O 1
ATOM 620 N N . ARG A 1 83 ? -10.069 -2.244 13.507 1.00 82.69 83 ARG A N 1
ATOM 621 C CA . ARG A 1 83 ? -9.861 -3.479 14.253 1.00 82.69 83 ARG A CA 1
ATOM 622 C C . ARG A 1 83 ? -10.270 -3.279 15.707 1.00 82.69 83 ARG A C 1
ATOM 624 O O . ARG A 1 83 ? -9.658 -2.490 16.416 1.00 82.69 83 ARG A O 1
ATOM 631 N N . CYS A 1 84 ? -11.245 -4.053 16.165 1.00 83.62 84 CYS A N 1
ATOM 632 C CA . CYS A 1 84 ? -11.755 -4.033 17.535 1.00 83.62 84 CYS A CA 1
ATOM 633 C C . CYS A 1 84 ? -11.835 -5.468 18.065 1.00 83.62 84 CYS A C 1
ATOM 635 O O . CYS A 1 84 ? -12.450 -6.314 17.420 1.00 83.62 84 CYS A O 1
ATOM 637 N N . GLY A 1 85 ? -11.218 -5.771 19.212 1.00 75.62 85 GLY A N 1
ATOM 638 C CA . GLY A 1 85 ? -11.398 -7.068 19.889 1.00 75.62 85 GLY A CA 1
ATOM 639 C C . GLY A 1 85 ? -11.092 -8.315 19.040 1.00 75.62 85 GLY A C 1
ATOM 640 O O . GLY A 1 85 ? -11.732 -9.343 19.217 1.00 75.62 85 GLY A O 1
ATOM 641 N N . GLY A 1 86 ? -10.164 -8.222 18.078 1.00 70.44 86 GLY A N 1
ATOM 642 C CA . GLY A 1 86 ? -9.830 -9.317 17.150 1.00 70.44 86 GLY A CA 1
ATOM 643 C C . GLY A 1 86 ? -10.705 -9.392 15.891 1.00 70.44 86 GLY A C 1
ATOM 644 O O . GLY A 1 86 ? -10.376 -10.131 14.969 1.00 70.44 86 GLY A O 1
ATOM 645 N N . VAL A 1 87 ? -11.761 -8.581 15.802 1.00 75.44 87 VAL A N 1
ATOM 646 C CA . VAL A 1 87 ? -12.582 -8.408 14.599 1.00 75.44 87 VAL A CA 1
ATOM 647 C C . VAL A 1 87 ? -12.022 -7.265 13.763 1.00 75.44 87 VAL A C 1
ATOM 649 O O . VAL A 1 87 ? -11.682 -6.207 14.288 1.00 75.44 87 VAL A O 1
ATOM 652 N N . CYS A 1 88 ? -11.949 -7.469 12.453 1.00 75.31 88 CYS A N 1
ATOM 653 C CA . CYS A 1 88 ? -11.385 -6.525 11.502 1.00 75.31 88 CYS A CA 1
ATOM 654 C C . CYS A 1 88 ? -12.376 -6.246 10.378 1.00 75.31 88 CYS A C 1
ATOM 656 O O . CYS A 1 88 ? -13.012 -7.166 9.862 1.00 75.31 88 CYS A O 1
ATOM 658 N N . ARG A 1 89 ? -12.545 -4.968 10.037 1.00 75.50 89 ARG A N 1
ATOM 659 C CA . ARG A 1 89 ? -13.519 -4.509 9.045 1.00 75.50 89 ARG A CA 1
ATOM 660 C C . ARG A 1 89 ? -12.905 -3.400 8.208 1.00 75.50 89 ARG A C 1
ATOM 662 O O . ARG A 1 89 ? -12.277 -2.499 8.760 1.00 75.50 89 ARG A O 1
ATOM 669 N N . LEU A 1 90 ? -13.125 -3.436 6.897 1.00 72.75 90 LEU A N 1
ATOM 670 C CA . LEU A 1 90 ? -12.842 -2.286 6.040 1.00 72.75 90 LEU A CA 1
ATOM 671 C C . LEU A 1 90 ? -13.732 -1.121 6.484 1.00 72.75 90 LEU A C 1
ATOM 673 O O . LEU A 1 90 ? -14.939 -1.287 6.675 1.00 72.75 90 LEU A O 1
ATOM 677 N N . ALA A 1 91 ? -13.122 0.039 6.697 1.00 68.19 91 ALA A N 1
ATOM 678 C CA . ALA A 1 91 ? -13.861 1.240 7.036 1.00 68.19 91 ALA A CA 1
ATOM 679 C C . ALA A 1 91 ? -14.624 1.726 5.792 1.00 68.19 91 ALA A C 1
ATOM 681 O O . ALA A 1 91 ? -14.081 1.667 4.683 1.00 68.19 91 ALA A O 1
ATOM 682 N N . PRO A 1 92 ? -15.870 2.211 5.935 1.00 61.94 92 PRO A N 1
ATOM 683 C CA . PRO A 1 92 ? -16.554 2.856 4.828 1.00 61.94 92 PRO A CA 1
ATOM 684 C C . PRO A 1 92 ? -15.749 4.091 4.412 1.00 61.94 92 PRO A C 1
ATOM 686 O O . PRO A 1 92 ? -15.442 4.949 5.243 1.00 61.94 92 PRO A O 1
ATOM 689 N N . LEU A 1 93 ? -15.393 4.168 3.129 1.00 51.97 93 LEU A N 1
ATOM 690 C CA . LEU A 1 93 ? -14.746 5.348 2.564 1.00 51.97 93 LEU A CA 1
ATOM 691 C C . LEU A 1 93 ? -15.679 6.538 2.768 1.00 51.97 93 LEU A C 1
ATOM 693 O O . LEU A 1 93 ? -16.810 6.539 2.280 1.00 51.97 93 LEU A O 1
ATOM 697 N N . ARG A 1 94 ? -15.221 7.528 3.536 1.00 50.25 94 ARG A N 1
ATOM 698 C CA . ARG A 1 94 ? -15.916 8.809 3.625 1.00 50.25 94 ARG A CA 1
ATOM 699 C C . ARG A 1 94 ? -15.738 9.496 2.261 1.00 50.25 94 ARG A C 1
ATOM 701 O O . ARG A 1 94 ? -14.587 9.560 1.824 1.00 50.25 94 ARG A O 1
ATOM 708 N N . PRO A 1 95 ? -16.826 9.896 1.579 1.00 46.47 95 PRO A N 1
ATOM 709 C CA . PRO A 1 95 ? -16.742 10.582 0.292 1.00 46.47 95 PRO A CA 1
ATOM 710 C C . PRO A 1 95 ? -15.999 11.916 0.403 1.00 46.47 95 PRO A C 1
ATOM 712 O O . PRO A 1 95 ? -15.994 12.499 1.515 1.00 46.47 95 PRO A O 1
#

Mean predicted aligned error: 11.32 Å

Foldseek 3Di:
DPPPVVVCCVPVVVVVVVVVLVVVLVVLLVVDDDPLVRWDQDPVLDTDPVCVSRNSPQWDWDAPPPQKIFIAGNVPRHTQWIGDPNDIDGDPGDD

Secondary structure (DSSP, 8-state):
---HHHHIIIIIHHHHHHHHHHHHHHHHHHH----GGG--B-TTSPBPHHHHHTTTT-EEEEEEETTEEEEEETTT--EEEEEETTEEEEPPPP-

Sequence (95 aa):
MADRRLLLVIFGLPIFLFGLSAARAVQLAAHGEVPPALRDLNCDGKVSAVEWLRGGIDFRLRPAGEGCQEIYFVKTGAAAVVRCGGVCRLAPLRP

pLDDT: mean 73.49, std 11.29, range [46.47, 91.81]

Nearest PDB structures (foldseek):
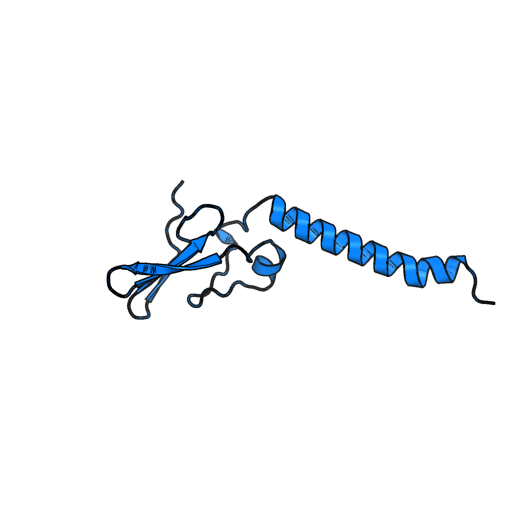  3q7m-assembly1_A  TM=7.911E-01  e=2.532E+00  Escherichia coli
  4wac-assembly1_A  TM=5.778E-01  e=9.838E-01  Staphylococcus aureus
  7tsz-assembly1_B  TM=7.568E-01  e=2.532E+00  Escherichia coli
  8p1x-assembly1_AAA  TM=6.231E-01  e=2.232E+00  Staphylococcus epidermidis

Radius of gyration: 19.77 Å; Cα contacts (8 Å, |Δi|>4): 119; chains: 1; bounding box: 54×21×53 Å

Solvent-accessible surface area (backbone atoms only — not comparable to full-atom values): 5576 Å² total; per-residue (Å²): 131,84,55,70,68,58,52,46,50,69,54,44,48,57,53,50,53,50,51,53,51,52,50,49,34,52,47,36,42,67,70,52,68,69,54,79,94,72,55,54,72,44,93,82,77,46,57,40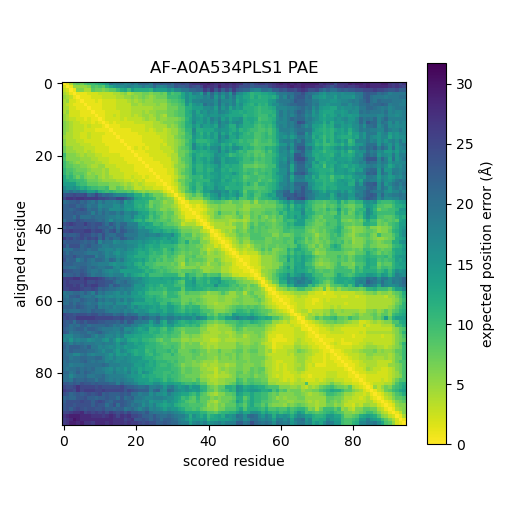,73,70,41,44,56,31,44,54,76,44,65,44,80,44,81,65,57,96,81,21,39,25,30,22,32,66,87,78,67,45,53,50,31,41,34,44,91,92,46,66,42,76,38,77,74,78,129